Protein AF-A0A938B0C2-F1 (afdb_monomer)

Foldseek 3Di:
DCVVVVVVVVVVVPPDPPPQAADDPVNLVVDDFFDFCVVVCVRRNAAPDWDQDPVRKIKGWGKDFDDDVPRTQKIKIKIFIDDPRTGHDIDIDIDGDDPPVVVPPPDPPPDDDD

Nearest PDB structures (foldseek):
  6v05-assembly1_E  TM=6.535E-01  e=6.018E-03  Escherichia coli K-12
  4fcj-assembly1_B  TM=6.396E-01  e=1.238E+00  Homo sapiens
  7phw-assembly1_A  TM=5.421E-01  e=6.551E-01  Plasmodium falciparum 3D7
  7pi7-assembly1_A  TM=6.492E-01  e=7.355E-01  Plasmodium falciparum 3D7
  6qvf-assembly2_C  TM=4.452E-01  e=6.941E-01  Thermus thermophilus

pLDDT: mean 81.92, std 16.05, range [46.31, 97.75]

Solvent-accessible surface area (backbone atoms only — not comparable to full-atom values): 7007 Å² total; per-residue (Å²): 145,64,70,64,62,59,51,57,55,53,61,67,72,71,67,77,87,78,74,77,36,71,65,44,71,70,56,59,67,71,59,53,75,65,40,52,49,60,61,52,36,74,59,30,35,79,57,79,41,79,45,81,44,97,85,72,33,35,37,37,31,39,72,33,78,44,61,61,86,93,43,71,57,35,35,40,37,40,36,36,34,28,46,97,63,19,23,74,43,74,49,78,47,79,46,64,66,76,70,62,79,76,75,70,57,92,54,96,73,73,75,86,77,134

Sequence (114 aa):
MNKWKYVLLAALLCGCFSRHTYITHERFDSVQVGDPISVIVDEAGEPYAQRKMKNGEIEYEYIENFSRGTVLIYENHYFFLVKDGKIVNKKMVQKQEDPYDLIYQDDPNHHYYP

Mean predicted aligned error: 11.65 Å

Radius of gyration: 21.71 Å; Cα contacts (8 Å, |Δi|>4): 144; chains: 1; bounding box: 48×60×42 Å

Structure (mmCIF, N/CA/C/O backbone):
data_AF-A0A938B0C2-F1
#
_entry.id   AF-A0A938B0C2-F1
#
loop_
_atom_site.group_PDB
_atom_site.id
_at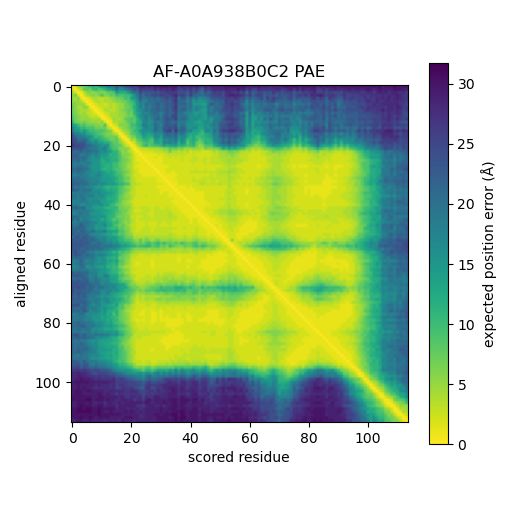om_site.type_symbol
_atom_site.label_atom_id
_atom_site.label_alt_id
_atom_site.label_comp_id
_atom_site.label_asym_id
_atom_site.label_entity_id
_atom_site.label_seq_id
_atom_site.pdbx_PDB_ins_code
_atom_site.Cartn_x
_atom_site.Cartn_y
_atom_site.Cartn_z
_atom_site.occupancy
_atom_site.B_iso_or_equiv
_atom_site.auth_seq_id
_atom_site.auth_comp_id
_atom_site.auth_asym_id
_atom_site.auth_atom_id
_atom_site.pdbx_PDB_model_num
ATOM 1 N N . MET A 1 1 ? 18.042 -47.444 14.867 1.00 53.62 1 MET A N 1
ATOM 2 C CA . MET A 1 1 ? 18.170 -46.081 15.438 1.00 53.62 1 MET A CA 1
ATOM 3 C C . MET A 1 1 ? 18.422 -45.070 14.308 1.00 53.62 1 MET A C 1
ATOM 5 O O . MET A 1 1 ? 19.462 -44.436 14.262 1.00 53.62 1 MET A O 1
ATOM 9 N N . ASN A 1 2 ? 17.526 -44.967 13.311 1.00 62.28 2 ASN A N 1
ATOM 10 C CA . ASN A 1 2 ? 17.855 -44.247 12.059 1.00 62.28 2 ASN A CA 1
ATOM 11 C C . ASN A 1 2 ? 16.713 -43.333 11.569 1.00 62.28 2 ASN A C 1
ATOM 13 O O . ASN A 1 2 ? 16.914 -42.555 10.644 1.00 62.28 2 ASN A O 1
ATOM 17 N N . LYS A 1 3 ? 15.528 -43.391 12.199 1.00 57.59 3 LYS A N 1
ATOM 18 C CA . LYS A 1 3 ? 14.331 -42.648 11.765 1.00 57.59 3 LYS A CA 1
ATOM 19 C C . LYS A 1 3 ? 14.429 -41.134 12.014 1.00 57.59 3 LYS A C 1
ATOM 21 O O . LYS A 1 3 ? 13.839 -40.365 11.271 1.00 57.59 3 LYS A O 1
ATOM 26 N N . TRP A 1 4 ? 15.238 -40.705 12.985 1.00 62.22 4 TRP A N 1
ATOM 27 C CA . TRP A 1 4 ? 15.427 -39.287 13.323 1.00 62.22 4 TRP A CA 1
ATOM 28 C C . TRP A 1 4 ? 16.169 -38.502 12.227 1.00 62.22 4 TRP A C 1
ATOM 30 O O . TRP A 1 4 ? 15.901 -37.323 12.015 1.00 62.22 4 TRP A O 1
ATOM 40 N N . LYS A 1 5 ? 17.059 -39.167 11.475 1.00 69.75 5 LYS A N 1
ATOM 41 C CA . LYS A 1 5 ? 17.834 -38.531 10.396 1.00 69.75 5 LYS A CA 1
ATOM 42 C C . LYS A 1 5 ? 1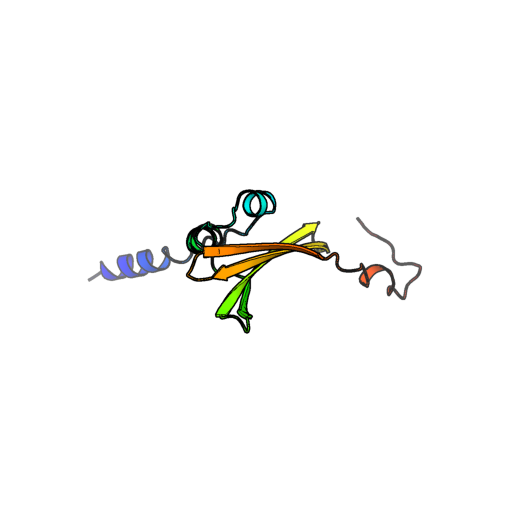6.934 -38.036 9.258 1.00 69.75 5 LYS A C 1
ATOM 44 O O . LYS A 1 5 ? 17.166 -36.958 8.729 1.00 69.75 5 LYS A O 1
ATOM 49 N N . TYR A 1 6 ? 15.880 -38.785 8.933 1.00 73.88 6 TYR A N 1
ATOM 50 C CA . TYR A 1 6 ? 14.929 -38.411 7.882 1.00 73.88 6 TYR A CA 1
ATOM 51 C C . TYR A 1 6 ? 13.975 -37.291 8.320 1.00 73.88 6 TYR A C 1
ATOM 53 O O . TYR A 1 6 ? 13.579 -36.478 7.495 1.00 73.88 6 TYR A O 1
ATOM 61 N N . VAL A 1 7 ? 13.658 -37.202 9.618 1.00 75.38 7 VAL A N 1
ATOM 62 C CA . VAL A 1 7 ? 12.822 -36.126 10.181 1.00 75.38 7 VAL A CA 1
ATOM 63 C C . VAL A 1 7 ? 13.564 -34.786 10.174 1.00 75.38 7 VAL A C 1
ATOM 65 O O . VAL A 1 7 ? 12.991 -33.776 9.780 1.00 75.38 7 VAL A O 1
ATOM 68 N N . LEU A 1 8 ? 14.853 -34.779 10.532 1.00 69.56 8 LEU A N 1
ATOM 69 C CA . LEU A 1 8 ? 15.693 -33.577 10.437 1.00 69.56 8 LEU A CA 1
ATOM 70 C C . LEU A 1 8 ? 15.892 -33.118 8.985 1.00 69.56 8 LEU A C 1
ATOM 72 O O . LEU A 1 8 ? 15.874 -31.920 8.722 1.00 69.56 8 LEU A O 1
ATOM 76 N N . LEU A 1 9 ? 16.026 -34.056 8.041 1.00 71.81 9 LEU A N 1
ATOM 77 C CA . LEU A 1 9 ? 16.144 -33.742 6.614 1.00 71.81 9 LEU A CA 1
ATOM 78 C C . LEU A 1 9 ? 14.835 -33.168 6.038 1.00 71.81 9 LEU A C 1
ATOM 80 O O . LEU A 1 9 ? 14.876 -32.233 5.246 1.00 71.81 9 LEU A O 1
ATOM 84 N N . ALA A 1 10 ? 13.678 -33.686 6.466 1.00 71.00 10 ALA A N 1
ATOM 85 C CA . ALA A 1 10 ? 12.371 -33.180 6.045 1.00 71.00 10 ALA A CA 1
ATOM 86 C C . ALA A 1 10 ? 12.071 -31.779 6.610 1.00 71.00 10 ALA A C 1
ATOM 88 O O . ALA A 1 10 ? 11.538 -30.936 5.896 1.00 71.00 10 ALA A O 1
ATOM 89 N N . ALA A 1 11 ? 12.467 -31.496 7.857 1.00 71.00 11 ALA A N 1
ATOM 90 C CA . ALA A 1 11 ? 12.299 -30.172 8.461 1.00 71.00 11 ALA A CA 1
ATOM 91 C C . ALA A 1 11 ? 13.135 -29.083 7.759 1.00 71.00 11 ALA A C 1
ATOM 93 O O . ALA A 1 11 ? 12.721 -27.927 7.716 1.00 71.00 11 ALA A O 1
ATOM 94 N N . LEU A 1 12 ? 14.277 -29.452 7.167 1.00 68.06 12 LEU A N 1
ATOM 95 C CA . LEU A 1 12 ? 15.160 -28.528 6.447 1.00 68.06 12 LEU A CA 1
ATOM 96 C C . LEU A 1 12 ? 14.607 -28.109 5.069 1.00 68.06 12 LEU A C 1
ATOM 98 O O . LEU A 1 12 ? 15.011 -27.077 4.542 1.00 68.06 12 LEU A O 1
ATOM 102 N N . LEU A 1 13 ? 13.675 -28.883 4.498 1.00 68.69 13 LEU A N 1
ATOM 103 C CA . LEU A 1 13 ? 13.057 -28.619 3.189 1.00 68.69 13 LEU A CA 1
ATOM 104 C C . LEU A 1 13 ? 11.729 -27.842 3.273 1.00 68.69 13 LEU A C 1
ATOM 106 O O . LEU A 1 13 ? 11.205 -27.433 2.243 1.00 68.69 13 LEU A O 1
ATOM 110 N N . CYS A 1 14 ? 11.196 -27.599 4.475 1.00 66.06 14 CYS A N 1
ATOM 111 C CA . CYS A 1 14 ? 9.992 -26.779 4.683 1.00 66.06 14 CYS A CA 1
ATOM 112 C C . CYS A 1 14 ? 10.298 -25.281 4.886 1.00 66.06 14 CYS A C 1
ATOM 114 O O . CYS A 1 14 ? 9.410 -24.508 5.249 1.00 66.06 14 CYS A O 1
ATOM 116 N N . GLY A 1 15 ? 11.550 -24.861 4.692 1.00 63.72 15 GLY A N 1
ATOM 117 C CA . GLY A 1 15 ? 11.973 -23.474 4.851 1.00 63.72 15 GLY A CA 1
ATOM 118 C C . GLY A 1 15 ? 11.629 -22.600 3.642 1.00 63.72 15 GLY A C 1
ATOM 119 O O . GLY A 1 15 ? 12.150 -22.815 2.555 1.00 63.72 15 GLY A O 1
ATOM 120 N N . CYS A 1 16 ? 10.840 -21.553 3.894 1.00 64.06 16 CYS A N 1
ATOM 121 C CA . CYS A 1 16 ? 10.703 -20.325 3.099 1.00 64.06 16 CYS A CA 1
ATOM 122 C C . CYS A 1 16 ? 9.938 -20.381 1.762 1.00 64.06 16 CYS A C 1
ATOM 124 O O . CYS A 1 16 ? 10.489 -20.121 0.698 1.00 64.06 16 CY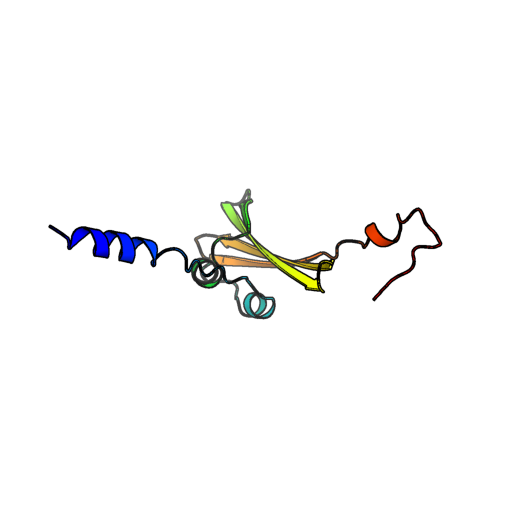S A O 1
ATOM 126 N N . PHE A 1 17 ? 8.610 -20.489 1.849 1.00 56.59 17 PHE A N 1
ATOM 127 C CA . PHE A 1 17 ? 7.722 -19.754 0.937 1.00 56.59 17 PHE A CA 1
ATOM 128 C C . PHE A 1 17 ? 7.135 -18.543 1.675 1.00 56.59 17 PHE A C 1
ATOM 130 O O . PHE A 1 17 ? 5.947 -18.509 1.983 1.00 56.59 17 PHE A O 1
ATOM 137 N N . SER A 1 18 ? 7.969 -17.553 2.009 1.00 58.28 18 SER A N 1
ATOM 138 C CA . SER A 1 18 ? 7.444 -16.237 2.389 1.00 58.28 18 SER A CA 1
ATOM 139 C C . SER A 1 18 ? 7.014 -15.548 1.100 1.00 58.28 18 SER A C 1
ATOM 141 O O . SER A 1 18 ? 7.835 -14.984 0.377 1.00 58.28 18 SER A O 1
ATOM 143 N N . ARG A 1 19 ? 5.735 -15.690 0.743 1.00 56.16 19 ARG A N 1
ATOM 144 C CA . ARG A 1 19 ? 5.148 -14.990 -0.398 1.00 56.16 19 ARG A CA 1
ATOM 145 C C . ARG A 1 19 ? 5.019 -13.517 -0.017 1.00 56.16 19 ARG A C 1
ATOM 147 O O . ARG A 1 19 ? 3.996 -13.100 0.503 1.00 56.16 19 ARG A O 1
ATOM 154 N N . HIS A 1 20 ? 6.073 -12.742 -0.250 1.00 56.00 20 HIS A N 1
ATOM 155 C CA . HIS A 1 20 ? 5.957 -11.289 -0.322 1.00 56.00 20 HIS A CA 1
ATOM 156 C C . HIS A 1 20 ? 5.255 -10.962 -1.642 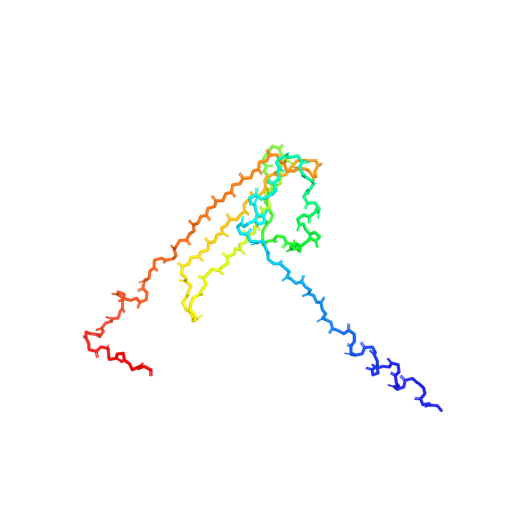1.00 56.00 20 HIS A C 1
ATOM 158 O O . HIS A 1 20 ? 5.885 -10.882 -2.695 1.00 56.00 20 HIS A O 1
ATOM 164 N N . THR A 1 21 ? 3.928 -10.877 -1.608 1.00 67.94 21 THR A N 1
ATOM 165 C CA . THR A 1 21 ? 3.179 -10.208 -2.674 1.00 67.94 21 THR A CA 1
ATOM 166 C C . THR A 1 21 ? 3.328 -8.707 -2.452 1.00 67.94 21 THR A C 1
ATOM 168 O O . THR A 1 21 ? 3.349 -8.248 -1.323 1.00 67.94 21 THR A O 1
ATOM 171 N N . TYR A 1 22 ? 3.485 -7.944 -3.524 1.00 77.56 22 TYR A N 1
ATOM 172 C CA . TYR A 1 22 ? 3.558 -6.488 -3.489 1.00 77.56 22 TYR A CA 1
ATOM 173 C C . TYR A 1 22 ? 2.188 -5.902 -3.844 1.00 77.56 22 TYR A C 1
ATOM 175 O O . TYR A 1 22 ? 1.405 -6.529 -4.563 1.00 77.56 22 TYR A O 1
ATOM 183 N N . ILE A 1 23 ? 1.890 -4.699 -3.350 1.00 89.50 23 ILE A N 1
ATOM 184 C CA . ILE A 1 23 ? 0.734 -3.944 -3.842 1.00 89.50 23 ILE A CA 1
ATOM 185 C C . ILE A 1 23 ? 1.049 -3.443 -5.245 1.00 89.50 23 ILE A C 1
ATOM 187 O O . ILE A 1 23 ? 2.068 -2.792 -5.450 1.00 89.50 23 ILE A O 1
ATOM 191 N N . THR A 1 24 ? 0.140 -3.713 -6.176 1.00 91.25 24 THR A N 1
ATOM 192 C CA . THR A 1 24 ? 0.150 -3.131 -7.518 1.00 91.25 24 THR A CA 1
ATOM 193 C C . THR A 1 24 ? -0.783 -1.936 -7.604 1.00 91.25 24 THR A C 1
ATOM 195 O O . THR A 1 24 ? -1.728 -1.810 -6.817 1.00 91.25 24 THR A O 1
ATOM 198 N N . HIS A 1 25 ? -0.588 -1.102 -8.623 1.00 91.50 25 HIS A N 1
ATOM 199 C CA . HIS A 1 25 ? -1.524 -0.024 -8.947 1.00 91.50 25 HIS A CA 1
ATOM 200 C C . HIS A 1 25 ? -2.979 -0.504 -9.102 1.00 91.50 25 HIS A C 1
ATOM 202 O O . HIS A 1 25 ? -3.881 0.063 -8.491 1.00 91.50 25 HIS A O 1
ATOM 208 N N . GLU A 1 26 ? -3.206 -1.593 -9.841 1.00 91.81 26 GLU A N 1
ATOM 209 C CA . GLU A 1 26 ? -4.544 -2.175 -10.025 1.00 91.81 26 GLU A CA 1
ATOM 210 C C . GLU A 1 26 ? -5.167 -2.589 -8.685 1.00 91.81 26 GLU A C 1
ATOM 212 O O . GLU A 1 26 ? -6.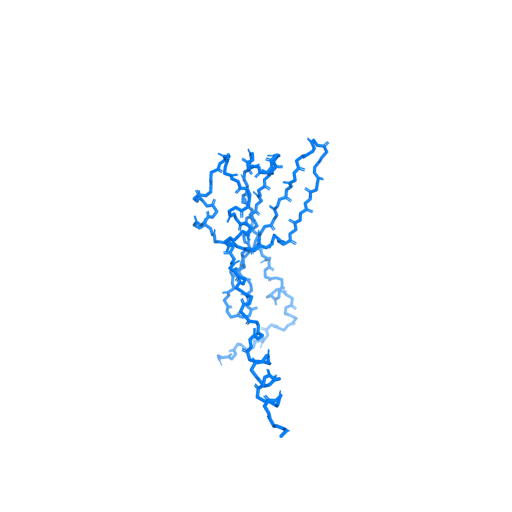337 -2.302 -8.405 1.00 91.81 26 GLU A O 1
ATOM 217 N N . ARG A 1 27 ? -4.373 -3.222 -7.808 1.00 92.00 27 ARG A N 1
ATOM 218 C CA . ARG A 1 27 ? -4.867 -3.616 -6.491 1.00 92.00 27 ARG A CA 1
ATOM 219 C C . ARG A 1 27 ? -5.183 -2.393 -5.642 1.00 92.00 27 ARG A C 1
ATOM 221 O O . ARG A 1 27 ? -6.258 -2.349 -5.046 1.00 92.00 27 ARG A O 1
ATOM 228 N N . PHE A 1 28 ? -4.304 -1.396 -5.620 1.00 94.56 28 PHE A N 1
ATOM 229 C CA . PHE A 1 28 ? -4.543 -0.139 -4.917 1.00 94.56 28 PHE A CA 1
ATOM 230 C C . PHE A 1 28 ? -5.851 0.530 -5.361 1.00 94.56 28 PHE A C 1
ATOM 232 O O . PHE A 1 28 ? -6.625 0.996 -4.521 1.00 94.56 28 PHE A O 1
ATOM 239 N N . ASP A 1 29 ? -6.136 0.544 -6.662 1.00 94.94 29 ASP A N 1
ATOM 240 C CA . ASP A 1 29 ? -7.357 1.138 -7.207 1.00 94.94 29 ASP A CA 1
ATOM 241 C C . ASP A 1 29 ? -8.613 0.389 -6.765 1.00 94.94 29 ASP A C 1
ATOM 243 O O . ASP A 1 29 ? -9.598 1.028 -6.386 1.00 94.94 29 ASP A O 1
ATOM 247 N N . SER A 1 30 ? -8.551 -0.943 -6.711 1.00 94.56 30 SER A N 1
ATOM 248 C CA . SER A 1 30 ? -9.671 -1.785 -6.278 1.00 94.56 30 SER A CA 1
ATOM 249 C C . SER A 1 30 ? -10.028 -1.663 -4.788 1.00 94.56 30 SER A C 1
ATOM 251 O O . SER A 1 30 ? -11.168 -1.942 -4.420 1.00 94.56 30 SER A O 1
ATOM 253 N N . VAL A 1 31 ? -9.089 -1.242 -3.931 1.00 94.69 31 VAL A N 1
ATOM 254 C CA . VAL A 1 31 ? -9.333 -1.039 -2.492 1.00 94.69 31 VAL A CA 1
ATOM 255 C C . VAL A 1 31 ? -10.266 0.147 -2.274 1.00 94.69 31 VAL A C 1
ATOM 257 O O . VAL A 1 31 ? -10.028 1.243 -2.786 1.00 94.69 31 VAL A O 1
ATOM 260 N N . GLN A 1 32 ? -11.294 -0.028 -1.454 1.00 96.06 32 GLN A N 1
ATOM 261 C CA . GLN A 1 32 ? -12.260 1.014 -1.134 1.00 96.06 32 GLN A CA 1
ATOM 262 C C . GLN A 1 32 ? -12.083 1.543 0.291 1.00 96.06 32 GLN A C 1
ATOM 264 O O . GLN A 1 32 ? -11.570 0.881 1.193 1.00 96.06 32 GLN A O 1
ATOM 269 N N . VAL A 1 33 ? -12.525 2.782 0.507 1.00 96.19 33 VAL A N 1
ATOM 270 C CA . VAL A 1 33 ? -12.651 3.327 1.862 1.00 96.19 33 VAL A CA 1
ATOM 271 C C . VAL A 1 33 ? -13.709 2.516 2.611 1.00 96.19 33 VAL A C 1
ATOM 273 O O . VAL A 1 33 ? -14.796 2.271 2.095 1.00 96.19 33 VAL A O 1
ATOM 276 N N . GLY A 1 34 ? -13.390 2.119 3.838 1.00 96.62 34 GLY A N 1
ATOM 277 C CA . GLY A 1 34 ? -14.188 1.222 4.667 1.00 96.62 34 GLY A CA 1
ATOM 278 C C . GLY A 1 34 ? -13.678 -0.218 4.675 1.00 96.62 34 GLY A C 1
ATOM 279 O O . GLY A 1 34 ? -14.012 -0.948 5.615 1.00 96.62 34 GLY A O 1
ATOM 280 N N . ASP A 1 35 ? -12.842 -0.601 3.704 1.00 97.06 35 ASP A N 1
ATOM 281 C CA . ASP A 1 35 ? -12.231 -1.927 3.672 1.00 97.06 35 ASP A CA 1
ATOM 282 C C . ASP A 1 35 ? -11.326 -2.138 4.896 1.00 97.06 35 ASP A C 1
ATOM 284 O O . ASP A 1 35 ? -10.683 -1.197 5.381 1.00 97.06 35 ASP A O 1
ATOM 288 N N . PRO A 1 36 ? -11.268 -3.366 5.432 1.00 97.38 36 PRO A N 1
ATOM 289 C CA . PRO A 1 36 ? -10.359 -3.690 6.518 1.00 97.38 36 PRO A CA 1
ATOM 290 C C . PRO A 1 36 ? -8.910 -3.700 6.017 1.00 97.38 36 PRO A C 1
ATOM 292 O O . PRO A 1 36 ? -8.597 -4.319 5.000 1.00 97.38 36 PRO A O 1
ATOM 295 N N . ILE A 1 37 ? -7.999 -3.081 6.775 1.00 96.12 37 ILE A N 1
ATOM 296 C CA . ILE A 1 37 ? -6.568 -3.088 6.427 1.00 96.12 37 ILE A CA 1
ATOM 297 C C . ILE A 1 37 ? -5.983 -4.506 6.431 1.00 96.12 37 ILE A C 1
ATOM 299 O O . ILE A 1 37 ? -5.049 -4.789 5.689 1.00 96.12 37 ILE A O 1
ATOM 303 N N . SER A 1 38 ? -6.559 -5.416 7.225 1.00 95.50 38 SER A N 1
ATOM 304 C CA . SER A 1 38 ? -6.098 -6.802 7.321 1.00 95.50 38 SER A CA 1
ATOM 305 C C . SER A 1 38 ? -6.131 -7.524 5.979 1.00 95.50 38 SER A C 1
ATOM 307 O O . SER A 1 38 ? -5.221 -8.282 5.704 1.00 95.50 38 SER A O 1
ATOM 309 N N . VAL A 1 39 ? -7.107 -7.238 5.110 1.00 93.06 39 VAL A N 1
ATOM 310 C CA . VAL A 1 39 ? -7.171 -7.851 3.772 1.00 93.06 39 VAL A CA 1
ATOM 311 C C . VAL A 1 39 ? -5.946 -7.476 2.941 1.00 93.06 39 VAL A C 1
ATOM 313 O O . VAL A 1 39 ? -5.392 -8.314 2.240 1.00 93.06 39 VAL A O 1
ATOM 316 N N . ILE A 1 40 ? -5.484 -6.231 3.055 1.00 93.19 40 ILE A N 1
ATOM 317 C CA . ILE A 1 40 ? -4.280 -5.775 2.358 1.00 93.19 40 ILE A CA 1
ATOM 318 C C . ILE A 1 40 ? -3.035 -6.422 2.958 1.00 93.19 40 ILE A C 1
ATOM 320 O O . ILE A 1 40 ? -2.165 -6.851 2.211 1.00 93.19 40 ILE A O 1
ATOM 324 N N . VAL A 1 41 ? -2.954 -6.526 4.286 1.00 93.19 41 VAL A N 1
ATOM 325 C CA . VAL A 1 41 ? -1.810 -7.153 4.966 1.00 93.19 41 VAL A CA 1
ATOM 326 C C . VAL A 1 41 ? -1.739 -8.657 4.681 1.00 93.19 41 VAL A C 1
ATOM 328 O O . VAL A 1 41 ? -0.659 -9.188 4.447 1.00 93.19 41 VAL A O 1
ATOM 331 N N . ASP A 1 42 ? -2.878 -9.344 4.635 1.00 90.44 42 ASP A N 1
ATOM 332 C CA . ASP A 1 42 ? -2.952 -10.776 4.335 1.00 90.44 42 ASP A CA 1
ATOM 333 C C . ASP A 1 42 ? -2.554 -11.069 2.879 1.00 90.44 42 ASP A C 1
ATOM 335 O O . ASP A 1 42 ? -1.918 -12.084 2.590 1.00 90.44 42 ASP A O 1
ATOM 339 N N . GLU A 1 43 ? -2.916 -10.178 1.953 1.00 88.69 43 GLU A N 1
ATOM 340 C CA . GLU A 1 43 ? -2.620 -10.334 0.529 1.00 88.69 43 GLU A CA 1
ATOM 341 C C . GLU A 1 43 ? -1.214 -9.860 0.156 1.00 88.69 43 GLU A C 1
ATOM 343 O O . GLU A 1 43 ? -0.527 -10.555 -0.588 1.00 88.69 43 GLU A O 1
ATOM 348 N N . ALA A 1 44 ? -0.793 -8.689 0.639 1.00 89.69 44 ALA A N 1
ATOM 349 C CA . ALA A 1 44 ? 0.434 -7.991 0.242 1.00 89.69 44 ALA A CA 1
ATOM 350 C C . ALA A 1 44 ? 1.512 -7.931 1.334 1.00 89.69 44 ALA A C 1
ATOM 352 O O . ALA A 1 44 ? 2.553 -7.304 1.156 1.00 89.69 44 ALA A O 1
ATOM 353 N N . GLY A 1 45 ? 1.287 -8.589 2.466 1.00 91.06 45 GLY A N 1
ATOM 354 C CA . GLY A 1 45 ? 2.221 -8.593 3.579 1.00 91.06 45 GLY A CA 1
ATOM 355 C C . GLY A 1 45 ? 2.270 -7.273 4.347 1.00 91.06 45 GLY A C 1
ATOM 356 O O . GLY A 1 45 ? 1.453 -6.357 4.184 1.00 91.06 45 GLY A O 1
ATOM 357 N N . GLU A 1 46 ? 3.256 -7.201 5.236 1.00 91.94 46 GLU A N 1
ATOM 358 C CA . GLU A 1 46 ? 3.480 -6.026 6.069 1.00 91.94 46 GLU A CA 1
ATOM 359 C C . GLU A 1 46 ? 3.858 -4.808 5.211 1.00 91.94 46 GLU A C 1
ATOM 361 O O . GLU A 1 46 ? 4.611 -4.936 4.241 1.00 91.94 46 GLU A O 1
ATOM 366 N N . PRO A 1 47 ? 3.358 -3.611 5.557 1.00 94.00 47 PRO A N 1
ATOM 367 C CA . PRO A 1 47 ? 3.727 -2.388 4.861 1.00 94.00 47 PRO A CA 1
ATOM 368 C C . PRO A 1 47 ? 5.218 -2.091 5.025 1.00 94.00 47 PRO A C 1
ATOM 370 O O . PRO A 1 47 ? 5.841 -2.432 6.033 1.00 94.00 47 PRO A O 1
ATOM 373 N N . TYR A 1 48 ? 5.763 -1.341 4.071 1.00 93.31 48 TYR A N 1
ATOM 374 C CA . TYR A 1 48 ? 7.116 -0.803 4.160 1.00 93.31 48 TYR A CA 1
ATOM 375 C C . TYR A 1 48 ? 7.292 0.094 5.396 1.00 93.31 48 TYR A C 1
ATOM 377 O O . TYR A 1 48 ? 8.309 0.021 6.085 1.00 93.31 48 TYR A O 1
ATOM 385 N N . ALA A 1 49 ? 6.290 0.924 5.705 1.00 94.19 49 ALA A N 1
ATOM 386 C CA . ALA A 1 49 ? 6.294 1.754 6.905 1.00 94.19 49 ALA A CA 1
ATOM 387 C C . ALA A 1 49 ? 4.896 1.921 7.512 1.00 94.19 49 ALA A C 1
ATOM 389 O O . ALA A 1 49 ? 3.888 1.953 6.807 1.00 94.19 49 ALA A O 1
ATOM 390 N N . GLN A 1 50 ? 4.852 2.090 8.837 1.00 95.56 50 GLN A N 1
ATOM 391 C CA . GLN A 1 50 ? 3.651 2.474 9.580 1.00 95.56 50 GLN A CA 1
ATOM 392 C C . GLN A 1 50 ? 3.928 3.731 10.404 1.00 95.56 50 GLN A C 1
ATOM 394 O O . GLN A 1 50 ? 4.872 3.772 11.197 1.00 95.56 50 GLN A O 1
ATOM 399 N N . ARG A 1 51 ? 3.093 4.762 10.251 1.00 96.25 51 ARG A N 1
ATOM 400 C CA . ARG A 1 51 ? 3.217 6.032 10.980 1.00 96.25 51 ARG A CA 1
ATOM 401 C C . ARG A 1 51 ? 1.949 6.335 11.762 1.00 96.25 51 ARG A C 1
ATOM 403 O O . ARG A 1 51 ? 0.869 6.438 11.193 1.00 96.25 51 ARG A O 1
ATOM 410 N N . LYS A 1 52 ? 2.078 6.531 13.076 1.00 95.38 52 LYS A N 1
ATOM 411 C CA . LYS A 1 52 ? 0.963 6.979 13.924 1.00 95.38 52 LYS A CA 1
ATOM 412 C C . LYS A 1 52 ? 0.747 8.481 13.754 1.00 95.38 52 LYS A C 1
ATOM 414 O O . LYS A 1 52 ? 1.673 9.268 13.947 1.00 95.38 52 LYS A O 1
ATOM 419 N N . MET A 1 53 ? -0.479 8.869 13.438 1.00 92.31 53 MET A N 1
ATOM 420 C CA . MET A 1 53 ? -0.906 10.254 13.285 1.00 92.31 53 MET A CA 1
ATOM 421 C C . MET A 1 53 ? -1.437 10.819 14.606 1.00 92.31 53 MET A C 1
ATOM 423 O O . MET A 1 53 ? -1.843 10.095 15.516 1.00 92.31 53 MET A O 1
ATOM 427 N N . LYS A 1 54 ? -1.447 12.153 14.724 1.00 86.94 54 LYS A N 1
ATOM 428 C CA . LYS A 1 54 ? -1.853 12.860 15.956 1.00 86.94 54 LYS A CA 1
ATOM 429 C C . LYS A 1 54 ? -3.320 12.633 16.347 1.00 86.94 54 LYS A C 1
ATOM 431 O O . LYS A 1 54 ? -3.671 12.791 17.509 1.00 86.94 54 LYS A O 1
ATOM 436 N N . ASN A 1 55 ? -4.168 12.279 15.387 1.00 88.25 55 ASN A N 1
ATOM 437 C CA . ASN A 1 55 ? -5.602 12.025 15.549 1.00 88.25 55 ASN A CA 1
ATOM 438 C C . ASN A 1 55 ? -5.936 10.552 15.869 1.00 88.25 55 ASN A C 1
ATOM 440 O O . ASN A 1 55 ? -7.111 10.186 15.871 1.00 88.25 55 ASN A O 1
ATOM 444 N N . GLY A 1 56 ? -4.926 9.715 16.139 1.00 89.12 56 GLY A N 1
ATOM 445 C CA . GLY A 1 56 ? -5.102 8.290 16.430 1.00 89.12 56 GLY A CA 1
ATOM 446 C C . GLY A 1 56 ? -5.212 7.402 15.189 1.00 89.12 56 GLY A C 1
ATOM 447 O O . GLY A 1 56 ? -5.392 6.196 15.328 1.00 89.12 56 GLY A O 1
ATOM 448 N N . GLU A 1 57 ? -5.087 7.973 13.991 1.00 94.81 57 GLU A N 1
ATOM 449 C CA . GLU A 1 57 ? -5.017 7.211 12.744 1.00 94.81 57 GLU A CA 1
ATOM 450 C C . GLU A 1 57 ? -3.610 6.641 12.532 1.00 94.81 57 GLU A C 1
ATOM 452 O O . GLU A 1 57 ? -2.622 7.141 13.076 1.00 94.81 57 GLU A O 1
ATOM 457 N N . ILE A 1 58 ? -3.513 5.580 11.739 1.00 97.31 58 ILE A N 1
ATOM 458 C CA . ILE A 1 58 ? -2.249 4.944 11.373 1.00 97.31 58 ILE A CA 1
ATOM 459 C C . ILE A 1 58 ? -2.136 4.974 9.856 1.00 97.31 58 ILE A C 1
ATOM 461 O O . ILE A 1 58 ? -3.017 4.491 9.154 1.00 97.31 58 ILE A O 1
ATOM 465 N N . GLU A 1 59 ? -1.058 5.547 9.347 1.00 97.44 59 GLU A N 1
ATOM 466 C CA . GLU A 1 59 ? -0.744 5.548 7.925 1.00 97.44 59 GLU A CA 1
ATOM 467 C C . GLU A 1 59 ? 0.146 4.351 7.593 1.00 97.44 59 GLU A C 1
ATOM 469 O O . GLU A 1 59 ? 1.222 4.199 8.170 1.00 97.44 59 GLU A O 1
ATOM 474 N N . TYR A 1 60 ? -0.318 3.517 6.670 1.00 97.00 60 TYR A N 1
ATOM 475 C CA . TYR A 1 60 ? 0.387 2.372 6.109 1.00 97.00 60 TYR A CA 1
ATOM 476 C C . TYR A 1 60 ? 0.957 2.783 4.759 1.00 97.00 60 TYR A C 1
ATOM 478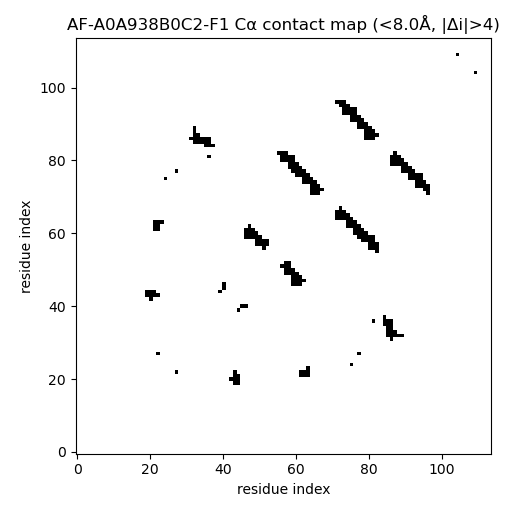 O O . TYR A 1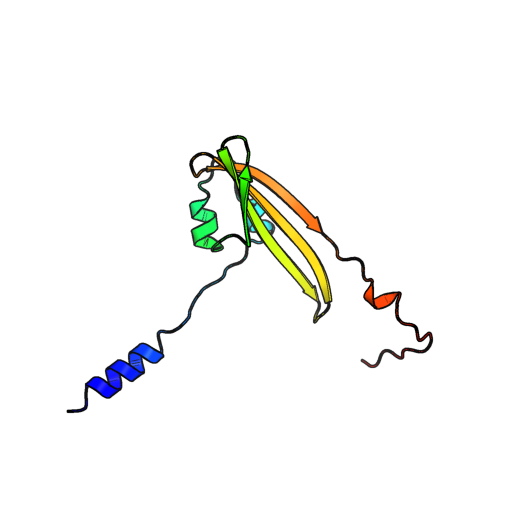 60 ? 0.214 3.277 3.915 1.00 97.00 60 TYR A O 1
ATOM 486 N N . GLU A 1 61 ? 2.250 2.570 4.551 1.00 96.06 61 GLU A N 1
ATOM 487 C CA . GLU A 1 61 ? 2.936 2.868 3.298 1.00 96.06 61 GLU A CA 1
ATOM 488 C C . GLU A 1 61 ? 3.414 1.579 2.632 1.00 96.06 61 GLU A C 1
ATOM 490 O O . GLU A 1 61 ? 4.139 0.792 3.238 1.00 96.06 61 GLU A O 1
ATOM 495 N N . TYR A 1 62 ? 3.037 1.398 1.371 1.00 95.25 62 TYR A N 1
ATOM 496 C CA . TYR A 1 62 ? 3.536 0.357 0.479 1.00 95.25 62 TYR A CA 1
ATOM 497 C C . TYR A 1 62 ? 4.244 1.011 -0.701 1.00 95.25 62 TYR A C 1
ATOM 499 O O . TYR A 1 62 ? 3.843 2.090 -1.137 1.00 95.25 62 TYR A O 1
ATOM 507 N N . ILE A 1 63 ? 5.282 0.362 -1.220 1.00 93.50 63 ILE A N 1
ATOM 508 C CA . ILE A 1 63 ? 6.076 0.884 -2.333 1.00 93.50 63 ILE A CA 1
ATOM 509 C C . ILE A 1 63 ? 6.114 -0.167 -3.442 1.00 93.50 63 ILE A C 1
ATOM 511 O O . ILE A 1 63 ? 6.428 -1.330 -3.187 1.00 93.50 63 ILE A O 1
ATOM 515 N N . GLU A 1 64 ? 5.783 0.248 -4.661 1.00 92.56 64 GLU A N 1
ATOM 516 C CA . GLU A 1 64 ? 5.960 -0.537 -5.882 1.00 92.56 64 GLU A CA 1
ATOM 517 C C . GLU A 1 64 ? 7.043 0.108 -6.748 1.00 92.56 64 GLU A C 1
ATOM 519 O O . GLU A 1 64 ? 6.909 1.255 -7.174 1.00 92.56 64 GLU A O 1
ATOM 524 N N . ASN A 1 65 ? 8.102 -0.649 -7.030 1.00 90.38 65 ASN A N 1
ATOM 525 C CA . ASN A 1 65 ? 9.239 -0.180 -7.816 1.00 90.38 65 ASN A CA 1
ATOM 526 C C . ASN A 1 65 ? 9.103 -0.635 -9.268 1.00 90.38 65 ASN A C 1
ATOM 528 O O . ASN A 1 65 ? 9.019 -1.834 -9.540 1.00 90.38 65 ASN A O 1
ATOM 532 N N . PHE A 1 66 ? 9.167 0.307 -10.207 1.00 87.75 66 PHE A N 1
ATOM 533 C CA . PHE A 1 66 ? 9.256 0.021 -11.634 1.00 87.75 66 PHE A CA 1
ATOM 534 C C . PHE A 1 66 ? 10.683 0.236 -12.118 1.00 87.75 66 PHE A C 1
ATOM 536 O O . PHE A 1 66 ? 11.134 1.367 -12.300 1.00 87.75 66 PHE A O 1
ATOM 543 N N . SER A 1 67 ? 11.393 -0.863 -12.360 1.00 85.69 67 SER A N 1
ATOM 544 C CA . SER A 1 67 ? 12.751 -0.854 -12.896 1.00 85.69 67 SER A CA 1
ATOM 545 C C . SER A 1 67 ? 12.813 -1.417 -14.316 1.00 85.69 67 SER A C 1
ATOM 547 O O . SER A 1 67 ? 12.016 -2.262 -14.730 1.00 85.69 67 SER A O 1
ATOM 549 N N . ARG A 1 68 ? 13.803 -0.953 -15.079 1.00 80.81 68 ARG A N 1
ATOM 550 C CA . ARG A 1 68 ? 14.218 -1.537 -16.355 1.00 80.81 68 ARG A CA 1
ATOM 551 C C . ARG A 1 68 ? 15.689 -1.909 -16.251 1.00 80.81 68 ARG A C 1
ATOM 553 O O . ARG A 1 68 ? 16.568 -1.052 -16.291 1.00 80.81 68 ARG A O 1
ATOM 560 N N . GLY A 1 69 ? 15.953 -3.207 -16.129 1.00 83.94 69 GLY A N 1
ATOM 561 C CA . GLY A 1 69 ? 17.294 -3.699 -15.823 1.00 83.94 69 GLY A CA 1
ATOM 562 C C . GLY A 1 69 ? 17.721 -3.237 -14.430 1.00 83.94 69 GLY A C 1
ATOM 563 O O . GLY A 1 69 ? 17.003 -3.464 -13.461 1.00 83.94 69 GLY A O 1
ATOM 564 N N . THR A 1 70 ? 18.870 -2.574 -14.339 1.00 79.81 70 THR A N 1
ATOM 565 C CA . THR A 1 70 ? 19.398 -2.005 -13.088 1.00 79.81 70 THR A CA 1
ATOM 566 C C . THR A 1 70 ? 18.917 -0.582 -12.815 1.00 79.81 70 THR A C 1
ATOM 568 O O . THR A 1 70 ? 19.238 -0.032 -11.768 1.00 79.81 70 THR A O 1
ATOM 571 N N . VAL A 1 71 ? 18.171 0.025 -13.742 1.00 78.62 71 VAL A N 1
ATOM 572 C CA . VAL A 1 71 ? 17.723 1.416 -13.632 1.00 78.62 71 VAL A CA 1
ATOM 573 C C . VAL A 1 71 ? 16.316 1.450 -13.051 1.00 78.62 71 VAL A C 1
ATOM 575 O O . VAL A 1 71 ? 15.386 0.888 -13.636 1.00 78.62 71 VAL A O 1
ATOM 578 N N . LEU A 1 72 ? 16.151 2.119 -11.912 1.00 83.44 72 LEU A N 1
ATOM 579 C CA . LEU A 1 72 ? 14.842 2.470 -11.373 1.00 83.44 72 LEU A CA 1
ATOM 580 C C . LEU A 1 72 ? 14.244 3.585 -12.239 1.00 83.44 72 LEU A C 1
ATOM 582 O O . LEU A 1 72 ? 14.870 4.619 -12.440 1.00 83.44 72 LEU A O 1
ATOM 586 N N . ILE A 1 73 ? 13.056 3.357 -12.800 1.00 87.44 73 ILE A N 1
ATOM 587 C CA . ILE A 1 73 ? 12.360 4.363 -13.610 1.00 87.44 73 ILE A CA 1
ATOM 588 C C . ILE A 1 73 ? 11.503 5.237 -12.696 1.00 87.44 73 ILE A C 1
ATOM 590 O O . ILE A 1 73 ? 11.576 6.459 -12.777 1.00 87.44 73 ILE A O 1
ATOM 594 N N . TYR A 1 74 ? 10.679 4.620 -11.848 1.00 89.06 74 TYR A N 1
ATOM 595 C CA . TYR A 1 74 ? 9.864 5.316 -10.853 1.00 89.06 74 TYR A CA 1
ATOM 596 C C . TYR A 1 74 ? 9.404 4.366 -9.741 1.00 89.06 74 TYR A C 1
ATOM 598 O O . TYR A 1 74 ? 9.389 3.144 -9.901 1.00 89.06 74 TYR A O 1
ATOM 606 N N . GLU A 1 75 ? 8.978 4.955 -8.630 1.00 92.75 75 GLU A N 1
ATOM 607 C CA . GLU A 1 75 ? 8.361 4.296 -7.484 1.00 92.75 75 GLU A CA 1
ATOM 608 C C . GLU A 1 75 ? 6.934 4.813 -7.305 1.00 92.75 75 GLU A C 1
ATOM 610 O O . GLU A 1 75 ? 6.690 6.022 -7.307 1.00 92.75 75 GLU A O 1
ATOM 615 N N . ASN A 1 76 ? 5.980 3.913 -7.101 1.00 95.19 76 ASN A N 1
ATOM 616 C CA . ASN A 1 76 ? 4.648 4.270 -6.635 1.00 95.19 76 ASN A CA 1
ATOM 617 C C . ASN A 1 76 ? 4.578 4.040 -5.124 1.00 95.19 76 ASN A C 1
ATOM 619 O O . ASN A 1 76 ? 4.674 2.909 -4.655 1.00 95.19 76 ASN A O 1
ATOM 623 N N . HIS A 1 77 ? 4.357 5.107 -4.362 1.00 96.06 77 HIS A N 1
ATOM 624 C CA . HIS A 1 77 ? 4.072 5.032 -2.935 1.00 96.06 77 HIS A CA 1
ATOM 625 C C . HIS A 1 77 ? 2.562 5.042 -2.710 1.00 96.06 77 HIS A C 1
ATOM 627 O O . HIS A 1 77 ? 1.882 6.022 -3.027 1.00 96.06 77 HIS A O 1
ATOM 633 N N . TYR A 1 78 ? 2.046 3.972 -2.124 1.00 96.88 78 TYR A N 1
ATOM 634 C CA . TYR A 1 78 ? 0.650 3.811 -1.748 1.00 96.88 78 TYR A CA 1
ATOM 635 C C . TYR A 1 78 ? 0.482 4.014 -0.250 1.00 96.88 78 TYR A C 1
ATOM 637 O O . TYR A 1 78 ? 1.057 3.286 0.556 1.00 96.88 78 TYR A O 1
ATOM 645 N N . PHE A 1 79 ? -0.342 4.983 0.123 1.00 97.00 79 PHE A N 1
ATOM 646 C CA . PHE A 1 79 ? -0.648 5.314 1.505 1.00 97.00 79 PHE A CA 1
ATOM 647 C C . PHE A 1 79 ? -2.093 4.936 1.812 1.00 97.00 79 PHE A C 1
ATOM 649 O O . PHE A 1 79 ? -3.010 5.386 1.120 1.00 97.00 79 PHE A O 1
ATOM 656 N N . PHE A 1 80 ? -2.301 4.173 2.881 1.00 97.38 80 PHE A N 1
ATOM 657 C CA . PHE A 1 80 ? -3.618 3.923 3.460 1.00 97.38 80 PHE A CA 1
ATOM 658 C C . PHE A 1 80 ? -3.670 4.521 4.852 1.00 97.38 80 PHE A C 1
ATOM 660 O O . PHE A 1 80 ? -2.885 4.161 5.726 1.00 97.38 80 PHE A O 1
ATOM 667 N N . LEU A 1 81 ? -4.614 5.423 5.070 1.00 97.44 81 LEU A N 1
ATOM 668 C CA . LEU A 1 81 ? -4.895 5.959 6.388 1.00 97.44 81 LEU A CA 1
ATOM 669 C C . LEU A 1 81 ? -5.944 5.071 7.039 1.00 97.44 81 LEU A C 1
ATOM 671 O O . LEU A 1 81 ? -7.015 4.854 6.471 1.00 97.44 81 LEU A O 1
ATOM 675 N N . VAL A 1 82 ? -5.629 4.548 8.215 1.00 97.75 82 VAL A N 1
ATOM 676 C CA . VAL A 1 82 ? -6.409 3.518 8.891 1.00 97.75 82 VAL A CA 1
ATOM 677 C C . VAL A 1 82 ? -6.872 4.025 10.244 1.00 97.75 82 VAL A C 1
ATOM 679 O O . VAL A 1 82 ? -6.091 4.572 11.025 1.00 97.75 82 VAL A O 1
ATOM 682 N N . LYS A 1 83 ? -8.146 3.791 10.544 1.00 96.56 83 LYS A N 1
ATOM 683 C CA . LYS A 1 83 ? -8.755 4.040 11.846 1.00 96.56 83 LYS A CA 1
ATOM 684 C C . LYS A 1 83 ? -9.628 2.856 12.222 1.00 96.56 83 LYS A C 1
ATOM 686 O O . LYS A 1 83 ? -10.377 2.360 11.386 1.00 96.56 83 LYS A O 1
ATOM 691 N N . ASP A 1 84 ? -9.504 2.381 13.457 1.00 95.69 84 ASP A N 1
ATOM 692 C CA . ASP A 1 84 ? -10.282 1.242 13.963 1.00 95.69 84 ASP A CA 1
ATOM 693 C C . ASP A 1 84 ? -10.192 -0.003 13.051 1.00 95.69 84 ASP A C 1
ATOM 695 O O . ASP A 1 84 ? -11.166 -0.720 12.827 1.00 95.69 84 ASP A O 1
ATOM 699 N N . GLY A 1 85 ? -9.006 -0.233 12.472 1.00 95.69 85 GLY A N 1
ATOM 700 C CA . GLY A 1 85 ? -8.728 -1.353 11.564 1.00 95.69 85 GLY A CA 1
ATOM 701 C C . GLY A 1 85 ? -9.310 -1.213 10.153 1.00 95.69 85 GLY A C 1
ATOM 702 O O . GLY A 1 85 ? -9.175 -2.138 9.352 1.00 95.69 85 GLY A O 1
ATOM 703 N N . LYS A 1 86 ? -9.933 -0.078 9.824 1.00 97.44 86 LYS A N 1
ATOM 704 C CA . LYS A 1 86 ? -10.524 0.194 8.509 1.00 97.44 86 LYS A CA 1
ATOM 705 C C . LYS A 1 86 ? -9.841 1.352 7.812 1.00 97.44 86 LYS A C 1
ATOM 707 O O . LYS A 1 86 ? -9.407 2.311 8.447 1.00 97.44 86 LYS A O 1
ATOM 712 N N . ILE A 1 87 ? -9.792 1.279 6.494 1.00 97.31 87 ILE A N 1
ATOM 713 C CA . ILE A 1 87 ? -9.233 2.326 5.649 1.00 97.31 87 ILE A CA 1
ATOM 714 C C . ILE A 1 87 ? -10.206 3.500 5.638 1.00 97.31 87 ILE A C 1
ATOM 716 O O . ILE A 1 87 ? -11.354 3.355 5.232 1.00 97.31 87 ILE A O 1
ATOM 720 N N . VAL A 1 88 ? -9.758 4.668 6.088 1.00 97.12 88 VAL A N 1
ATOM 721 C CA . VAL A 1 88 ? -10.536 5.916 6.070 1.00 97.12 88 VAL A CA 1
ATOM 722 C C . VAL A 1 88 ? -10.132 6.834 4.922 1.00 97.12 88 VAL A C 1
ATOM 724 O O . VAL A 1 88 ? -10.919 7.679 4.504 1.00 97.12 88 VAL A O 1
ATOM 727 N N . ASN A 1 89 ? -8.920 6.667 4.389 1.00 96.69 89 ASN A N 1
ATOM 728 C CA . ASN A 1 89 ? -8.433 7.399 3.227 1.00 96.69 89 ASN A CA 1
ATOM 729 C C . ASN A 1 89 ? -7.353 6.584 2.499 1.00 96.69 89 ASN A C 1
ATOM 731 O O . ASN A 1 89 ? -6.668 5.770 3.121 1.00 96.69 89 ASN A O 1
ATOM 735 N N . LYS A 1 90 ? -7.169 6.832 1.202 1.00 96.69 90 LYS A N 1
ATOM 736 C CA . LYS A 1 90 ? -6.049 6.302 0.421 1.00 96.69 90 LYS A CA 1
ATOM 737 C C . LYS A 1 90 ? -5.449 7.384 -0.473 1.00 96.69 90 LYS A C 1
ATOM 739 O O . LYS A 1 90 ? -6.167 8.223 -1.012 1.00 96.69 90 LYS A O 1
ATOM 744 N N . LYS A 1 91 ? -4.131 7.360 -0.648 1.00 96.56 91 LYS A N 1
ATOM 745 C CA . LYS A 1 91 ? -3.383 8.294 -1.498 1.00 96.56 91 LYS A CA 1
ATOM 746 C C . LYS A 1 91 ? -2.273 7.548 -2.223 1.00 96.56 91 LYS A C 1
ATOM 748 O O . LYS A 1 91 ? -1.637 6.687 -1.633 1.00 96.56 91 LYS A O 1
ATOM 753 N N . MET A 1 92 ? -2.008 7.921 -3.469 1.00 95.56 92 MET A N 1
ATOM 754 C CA . MET A 1 92 ? -0.835 7.465 -4.209 1.00 95.56 92 MET A CA 1
ATOM 755 C C . MET A 1 92 ? 0.061 8.658 -4.542 1.00 95.56 92 MET A C 1
ATOM 757 O O . MET A 1 92 ? -0.433 9.749 -4.838 1.00 95.56 92 MET A O 1
ATOM 761 N N . VAL A 1 93 ? 1.373 8.465 -4.437 1.00 95.50 93 VAL A N 1
ATOM 762 C CA . VAL A 1 93 ? 2.388 9.413 -4.900 1.00 95.50 93 VAL A CA 1
ATOM 763 C C . VAL A 1 93 ? 3.384 8.649 -5.749 1.00 95.50 93 VAL A C 1
ATOM 765 O O . VAL A 1 93 ? 4.060 7.758 -5.244 1.00 95.50 93 VAL A O 1
ATOM 768 N N . GLN A 1 94 ? 3.505 9.026 -7.015 1.00 94.50 94 GLN A N 1
ATOM 769 C CA . GLN A 1 94 ? 4.586 8.544 -7.857 1.00 94.50 94 GLN A CA 1
ATOM 770 C C . GLN A 1 94 ? 5.813 9.432 -7.657 1.00 94.50 94 GLN A C 1
ATOM 772 O O . GLN A 1 94 ? 5.709 10.661 -7.682 1.00 94.50 94 GLN A O 1
ATOM 777 N N . LYS A 1 95 ? 6.968 8.807 -7.453 1.00 90.69 95 LYS A N 1
ATOM 778 C CA . LYS A 1 95 ? 8.268 9.466 -7.458 1.00 90.69 95 LYS A CA 1
ATOM 779 C C . LYS A 1 95 ? 9.075 8.929 -8.620 1.00 90.69 95 LYS A C 1
ATOM 781 O O . LYS A 1 95 ? 9.227 7.724 -8.769 1.00 90.69 95 LYS A O 1
ATOM 786 N N . GLN A 1 96 ? 9.594 9.829 -9.431 1.00 83.44 96 GLN A N 1
ATOM 787 C CA . GLN A 1 96 ? 10.623 9.513 -10.402 1.00 83.44 96 GLN A CA 1
ATOM 788 C C . GLN A 1 96 ? 11.941 9.975 -9.791 1.00 83.44 96 GLN A C 1
ATOM 790 O O . GLN A 1 96 ? 12.041 11.135 -9.390 1.00 83.44 96 GLN A O 1
ATOM 795 N N . GLU A 1 97 ? 12.915 9.076 -9.656 1.00 69.31 97 GLU A N 1
ATOM 796 C CA . GLU A 1 97 ? 14.266 9.522 -9.330 1.00 69.31 97 GLU A CA 1
ATOM 797 C C . GLU A 1 97 ? 14.820 10.263 -10.547 1.00 69.31 97 GLU A C 1
ATOM 799 O O . GLU A 1 97 ? 14.731 9.783 -11.683 1.00 69.31 97 GLU A O 1
ATOM 804 N N . ASP A 1 98 ? 15.338 11.468 -10.323 1.00 62.72 98 ASP A N 1
ATOM 805 C CA . ASP A 1 98 ? 16.042 12.188 -11.373 1.00 62.72 98 ASP A CA 1
ATOM 806 C C . ASP A 1 98 ? 17.255 11.341 -11.796 1.00 62.72 98 ASP A C 1
ATOM 808 O O . ASP A 1 98 ? 17.969 10.815 -10.935 1.00 62.72 98 ASP A O 1
ATOM 812 N N . PRO A 1 99 ? 17.538 11.215 -13.101 1.00 58.56 99 PRO A N 1
ATOM 813 C CA . PRO A 1 99 ? 18.689 10.472 -13.591 1.00 58.56 99 PRO A CA 1
ATOM 814 C C . PRO A 1 99 ? 19.977 11.277 -13.352 1.00 58.56 99 PRO A C 1
ATOM 816 O O . PRO A 1 99 ? 20.620 11.740 -14.294 1.00 58.56 99 PRO A O 1
ATOM 819 N N . TYR A 1 100 ? 20.360 11.479 -12.090 1.00 54.50 100 TYR A N 1
ATOM 820 C CA . TYR A 1 100 ? 21.589 12.187 -11.724 1.00 54.50 100 TYR A CA 1
ATOM 821 C C . TYR A 1 100 ? 22.836 11.462 -12.260 1.00 54.50 100 TYR A C 1
ATOM 823 O O . TYR A 1 100 ? 23.820 12.116 -12.600 1.00 54.50 100 TYR A O 1
ATOM 831 N N . ASP A 1 101 ? 22.770 10.143 -12.462 1.00 55.31 101 ASP A N 1
ATOM 832 C CA . ASP A 1 101 ? 23.883 9.348 -12.997 1.00 55.31 101 ASP A CA 1
ATOM 833 C C . ASP A 1 101 ? 24.245 9.675 -14.461 1.00 55.31 101 ASP A C 1
ATOM 835 O O . ASP A 1 101 ? 25.351 9.364 -14.898 1.00 55.31 101 ASP A O 1
ATOM 839 N N . LEU A 1 102 ? 23.357 10.321 -15.233 1.00 53.00 102 LEU A N 1
ATOM 840 C CA . LEU A 1 102 ? 23.614 10.639 -16.649 1.00 53.00 102 LEU A CA 1
ATOM 841 C C . LEU A 1 102 ? 24.222 12.028 -16.884 1.00 53.00 102 LEU A C 1
ATOM 843 O O . LEU A 1 102 ? 24.733 12.288 -17.969 1.00 53.00 102 LEU A O 1
ATOM 847 N N . ILE A 1 103 ? 24.161 12.928 -15.900 1.00 52.34 103 ILE A N 1
ATOM 848 C CA . ILE A 1 103 ? 24.620 14.323 -16.042 1.00 52.34 103 ILE A CA 1
ATOM 849 C C . ILE A 1 103 ? 25.916 14.626 -15.282 1.00 52.34 103 ILE A C 1
ATOM 851 O O . ILE A 1 103 ? 26.522 15.664 -15.529 1.00 52.34 103 ILE A O 1
ATOM 855 N N . TYR A 1 104 ? 26.376 13.715 -14.418 1.00 50.47 104 TYR A N 1
ATOM 856 C CA . TYR A 1 104 ? 27.683 13.782 -13.747 1.00 50.47 104 TYR A CA 1
ATOM 857 C C . TYR A 1 104 ? 28.708 12.791 -14.326 1.00 50.47 104 TYR A C 1
ATOM 859 O O . TYR A 1 104 ? 29.667 12.416 -13.653 1.00 50.47 104 TYR A O 1
ATOM 867 N N . GLN A 1 105 ? 28.535 12.356 -15.580 1.00 54.25 105 GLN A N 1
ATOM 868 C CA . GLN A 1 105 ? 29.647 11.756 -16.315 1.00 54.25 105 GLN A CA 1
ATOM 869 C C . GLN A 1 105 ? 30.616 12.874 -16.718 1.00 54.25 105 GLN A C 1
ATOM 871 O O . GLN A 1 105 ? 30.364 13.614 -17.664 1.00 54.25 105 GLN A O 1
ATOM 876 N N . ASP A 1 106 ? 31.742 12.977 -16.007 1.00 59.03 106 ASP A N 1
ATOM 877 C CA . ASP A 1 106 ? 32.851 13.897 -16.322 1.00 59.03 106 ASP A CA 1
ATOM 878 C C . ASP A 1 106 ? 33.537 13.595 -17.675 1.00 59.03 106 ASP A C 1
ATOM 880 O O . ASP A 1 106 ? 34.441 14.322 -18.090 1.00 59.03 106 ASP A O 1
ATOM 884 N N . ASP A 1 107 ? 33.131 12.532 -18.381 1.00 62.03 107 ASP A N 1
ATOM 885 C CA . ASP A 1 107 ? 33.731 12.113 -19.646 1.00 62.03 107 ASP A CA 1
ATOM 886 C C . ASP A 1 107 ? 32.790 12.359 -20.845 1.00 62.03 107 ASP A C 1
ATOM 888 O O . ASP A 1 107 ? 31.857 11.580 -21.068 1.00 62.03 107 ASP A O 1
ATOM 892 N N . PRO A 1 108 ? 33.043 13.390 -21.677 1.00 60.09 108 PRO A N 1
ATOM 893 C CA . PRO A 1 108 ? 32.281 13.633 -22.903 1.00 60.09 108 PRO A CA 1
ATOM 894 C C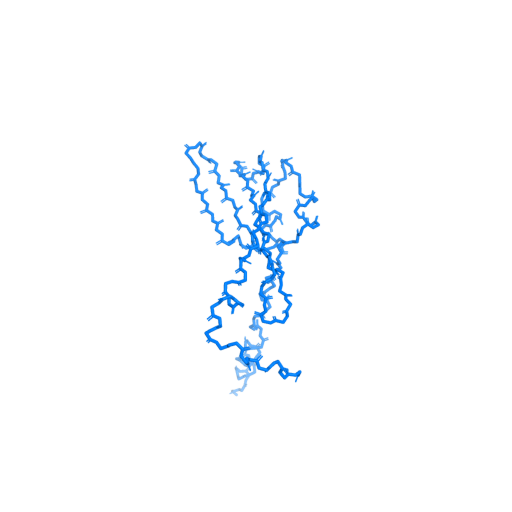 . PRO A 1 108 ? 32.446 12.534 -23.975 1.00 60.09 108 PRO A C 1
ATOM 896 O O . PRO A 1 108 ? 31.756 12.588 -24.992 1.00 60.09 108 PRO A O 1
ATOM 899 N N . ASN A 1 109 ? 33.327 11.544 -23.772 1.00 58.69 109 ASN A N 1
ATOM 900 C CA . ASN A 1 109 ? 33.594 10.433 -24.692 1.00 58.69 109 ASN A CA 1
ATOM 901 C C . ASN A 1 109 ? 33.157 9.057 -24.156 1.00 58.69 109 ASN A C 1
ATOM 903 O O . ASN A 1 109 ? 33.653 8.032 -24.634 1.00 58.69 109 ASN A O 1
ATOM 907 N N . HIS A 1 110 ? 32.234 8.979 -23.192 1.00 58.81 110 HIS A N 1
ATOM 908 C CA . HIS A 1 110 ? 31.788 7.678 -22.694 1.00 58.81 110 HIS A CA 1
ATOM 909 C C . HIS A 1 110 ? 31.069 6.867 -23.793 1.00 58.81 110 HIS A C 1
ATOM 911 O O . HIS A 1 110 ? 29.921 7.126 -24.158 1.00 58.81 110 HIS A O 1
ATOM 917 N N . HIS A 1 111 ? 31.764 5.878 -24.359 1.00 57.25 111 HIS A N 1
ATOM 918 C CA . HIS A 1 111 ? 31.215 5.004 -25.390 1.00 57.25 111 HIS A CA 1
ATOM 919 C C . HIS A 1 111 ? 30.264 3.976 -24.768 1.00 57.25 111 HIS A C 1
ATOM 921 O O . HIS A 1 111 ? 30.686 3.102 -24.012 1.00 57.25 111 HIS A 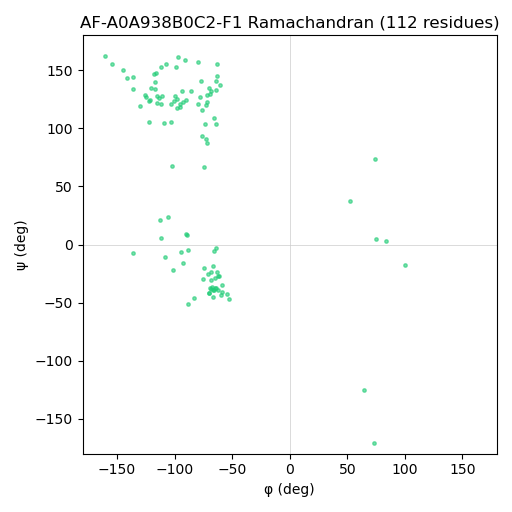O 1
ATOM 927 N N . TYR A 1 112 ? 28.984 4.053 -25.136 1.00 52.75 112 TYR A N 1
ATOM 928 C CA . TYR A 1 112 ? 27.997 3.008 -24.863 1.00 52.75 112 TYR A CA 1
ATOM 929 C C . TYR A 1 112 ? 28.376 1.751 -25.663 1.00 52.75 112 TYR A C 1
ATOM 931 O O . TYR A 1 112 ? 28.259 1.745 -26.891 1.00 52.75 112 TYR A O 1
ATOM 939 N N . TYR A 1 113 ? 28.839 0.696 -24.994 1.00 46.31 113 TYR A N 1
ATOM 940 C CA . TYR A 1 113 ? 28.921 -0.632 -25.606 1.00 46.31 113 TYR A CA 1
ATOM 941 C C . TYR A 1 113 ? 27.638 -1.420 -25.273 1.00 46.31 113 TYR A C 1
ATOM 943 O O . TYR A 1 113 ? 27.214 -1.379 -24.116 1.00 46.31 113 TYR A O 1
ATOM 951 N N . PRO A 1 114 ? 26.993 -2.062 -26.268 1.00 54.81 114 PRO A N 1
ATOM 952 C CA . PRO A 1 114 ? 25.762 -2.837 -26.089 1.00 54.81 114 PRO A CA 1
ATOM 953 C C . PRO A 1 114 ? 25.960 -4.141 -25.307 1.00 54.81 114 PRO A C 1
ATOM 955 O O . PRO A 1 114 ? 27.092 -4.679 -25.313 1.00 54.81 114 PRO A O 1
#

Secondary structure (DSSP, 8-state):
--HHHHHHHHHHTS------PPPPHHHHHH--TT-BHHHHHHHH-S-SEEEE-TTS-EEEEEEEEEEETTEEEEEEEEEEEEETTEEEEEEEEEEPPP-GGGT----TT-----